Protein AF-A0A1Y6IZ62-F1 (afdb_monomer)

Radius of gyration: 23.97 Å; Cα contacts (8 Å, |Δi|>4): 20; chains: 1; bounding box: 51×18×66 Å

Mean predicted aligned error: 12.35 Å

Sequence (68 aa):
MHGFHDFHFGLFGGGYMFLFWILLIGVVVWWVVSIKRDPQMSALDLAKKRYANGEITKDELDEIKSHL

pLDDT: mean 78.98, std 14.39, range [49.28, 95.5]

Secondary structure (DSSP, 8-state):
---SSSHHHHIIIIIHHHHHHHHHHHHHHHHHHHHHT-HHHHHHHHHHHHHHTTSS-HHHHHHHHHT-

Structure (mmCIF, N/CA/C/O backbone):
data_AF-A0A1Y6IZ62-F1
#
_entry.id   AF-A0A1Y6IZ62-F1
#
loop_
_atom_site.group_PDB
_atom_site.id
_atom_site.type_symbol
_atom_site.label_atom_id
_atom_site.label_alt_id
_atom_site.label_comp_id
_atom_site.label_asym_id
_atom_site.label_entity_id
_atom_site.label_seq_id
_atom_site.pdbx_PDB_ins_code
_atom_site.Cartn_x
_atom_site.Cartn_y
_atom_site.Cartn_z
_atom_site.occupancy
_atom_site.B_iso_or_equiv
_atom_site.auth_seq_id
_atom_site.auth_comp_id
_atom_site.auth_asym_id
_atom_site.auth_atom_id
_atom_site.pdbx_PDB_model_num
ATOM 1 N N . MET A 1 1 ? 29.734 -5.620 -43.015 1.00 49.28 1 MET A N 1
ATOM 2 C CA . MET A 1 1 ? 29.490 -4.836 -41.789 1.00 49.28 1 MET A CA 1
ATOM 3 C C . MET A 1 1 ? 28.021 -5.002 -41.432 1.00 49.28 1 MET A C 1
ATOM 5 O O . MET A 1 1 ? 27.190 -4.312 -41.999 1.00 49.28 1 MET A O 1
ATOM 9 N N . HIS A 1 2 ? 27.685 -5.978 -40.591 1.00 54.94 2 HIS A N 1
ATOM 10 C CA . HIS A 1 2 ? 26.318 -6.187 -40.105 1.00 54.94 2 HIS A CA 1
ATOM 11 C C . HIS A 1 2 ? 26.372 -6.049 -38.585 1.00 54.94 2 HIS A C 1
ATOM 13 O O . HIS A 1 2 ? 26.915 -6.921 -37.922 1.00 54.94 2 HIS A O 1
ATOM 19 N N . GLY A 1 3 ? 25.929 -4.903 -38.066 1.00 57.44 3 GLY A N 1
ATOM 20 C CA . GLY A 1 3 ? 26.084 -4.543 -36.651 1.00 57.44 3 GLY A CA 1
ATOM 21 C C . GLY A 1 3 ? 24.926 -3.726 -36.082 1.00 57.44 3 GLY A C 1
ATOM 22 O O . GLY A 1 3 ? 25.114 -3.022 -35.101 1.00 57.44 3 GLY A O 1
ATOM 23 N N . PHE A 1 4 ? 23.742 -3.787 -36.699 1.00 59.25 4 PHE A N 1
ATOM 24 C CA . PHE A 1 4 ? 22.569 -3.025 -36.246 1.00 59.25 4 PHE A CA 1
ATOM 25 C C . PHE A 1 4 ? 21.250 -3.811 -36.299 1.00 59.25 4 PHE A C 1
ATOM 27 O O . PHE A 1 4 ? 20.186 -3.218 -36.177 1.00 59.25 4 PHE A O 1
ATOM 34 N N . HIS A 1 5 ? 21.291 -5.138 -36.463 1.00 52.78 5 HIS A N 1
ATOM 35 C CA . HIS A 1 5 ? 20.077 -5.966 -36.547 1.00 52.78 5 HIS A CA 1
ATOM 36 C C . HIS A 1 5 ? 19.834 -6.877 -35.332 1.00 52.78 5 HIS A C 1
ATOM 38 O O . HIS A 1 5 ? 18.798 -7.531 -35.277 1.00 52.78 5 HIS A O 1
ATOM 44 N N . ASP A 1 6 ? 20.710 -6.862 -34.322 1.00 54.88 6 ASP A N 1
ATOM 45 C CA . ASP A 1 6 ? 20.545 -7.689 -33.112 1.00 54.88 6 ASP A CA 1
ATOM 46 C C . ASP A 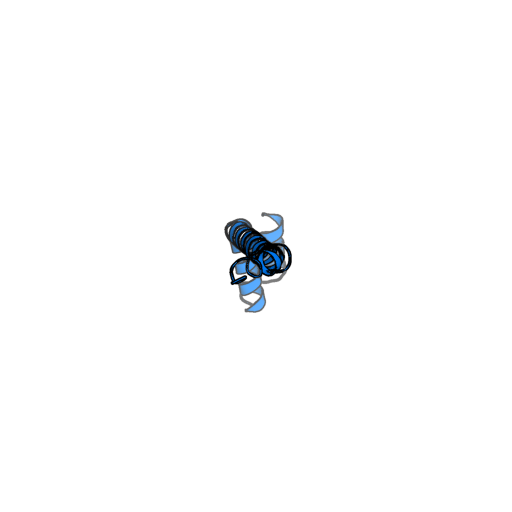1 6 ? 19.857 -6.948 -31.950 1.00 54.88 6 ASP A C 1
ATOM 48 O O . ASP A 1 6 ? 19.332 -7.570 -31.029 1.00 54.88 6 ASP A O 1
ATOM 52 N N . PHE A 1 7 ? 19.769 -5.613 -32.003 1.00 54.38 7 PHE A N 1
ATOM 53 C CA . PHE A 1 7 ? 19.106 -4.821 -30.955 1.00 54.38 7 PHE A CA 1
ATOM 54 C C . PHE A 1 7 ? 17.574 -4.881 -31.009 1.00 54.38 7 PHE A C 1
ATOM 56 O O . PHE A 1 7 ? 16.910 -4.585 -30.018 1.00 54.38 7 PHE A O 1
ATOM 63 N N . HIS A 1 8 ? 16.992 -5.294 -32.135 1.00 52.88 8 HIS A N 1
ATOM 64 C CA . HIS A 1 8 ? 15.537 -5.335 -32.290 1.00 52.88 8 HIS A CA 1
ATOM 65 C C . HIS A 1 8 ? 14.931 -6.666 -31.806 1.00 52.88 8 HIS A C 1
ATOM 67 O O . HIS A 1 8 ? 13.825 -6.669 -31.273 1.00 52.88 8 HIS A O 1
ATOM 73 N N . PHE A 1 9 ? 15.656 -7.788 -31.877 1.00 52.38 9 PHE A N 1
ATOM 74 C CA . PHE A 1 9 ? 15.116 -9.097 -31.473 1.00 52.38 9 PHE A CA 1
ATOM 75 C C . PHE A 1 9 ? 15.102 -9.341 -29.949 1.00 52.38 9 PHE A C 1
ATOM 77 O O . PHE A 1 9 ? 14.289 -10.126 -29.468 1.00 52.38 9 PHE A O 1
ATOM 84 N N . GLY A 1 10 ? 15.923 -8.629 -29.163 1.00 52.81 10 GLY A N 1
ATOM 85 C CA . GLY A 1 10 ? 15.859 -8.662 -27.689 1.00 52.81 10 GLY A CA 1
ATOM 86 C C . GLY A 1 10 ? 14.756 -7.774 -27.091 1.00 52.81 10 GLY A C 1
ATOM 87 O O . GLY A 1 10 ? 14.167 -8.097 -26.055 1.00 52.81 10 GLY A O 1
ATOM 88 N N . LEU A 1 11 ? 14.423 -6.676 -27.775 1.00 54.47 11 LEU A N 1
ATOM 89 C CA . LEU A 1 11 ? 13.393 -5.714 -27.366 1.00 54.47 11 LEU A CA 1
ATOM 90 C C . LEU A 1 11 ? 11.966 -6.219 -27.635 1.00 54.47 11 LEU A C 1
ATOM 92 O O . LEU A 1 11 ? 11.072 -5.960 -26.831 1.00 54.47 11 LEU A O 1
ATOM 96 N N . PHE A 1 12 ? 11.759 -6.986 -28.710 1.00 55.19 12 PHE A N 1
ATOM 97 C CA . PHE A 1 12 ? 10.432 -7.479 -29.105 1.00 55.19 12 PHE A CA 1
ATOM 98 C C . PHE A 1 12 ? 9.925 -8.698 -28.308 1.00 55.19 12 PHE A C 1
ATOM 100 O O . PHE A 1 12 ? 8.725 -8.951 -28.316 1.00 55.19 12 PHE A O 1
ATOM 107 N N . GLY A 1 13 ? 10.792 -9.422 -27.586 1.00 60.78 13 GLY A N 1
ATOM 108 C CA . GLY A 1 13 ? 10.396 -10.579 -26.762 1.00 60.78 13 GLY A CA 1
ATOM 109 C C . GLY A 1 13 ? 10.636 -10.408 -25.257 1.00 60.78 13 GLY A C 1
ATOM 110 O O . GLY A 1 13 ? 9.770 -10.737 -24.451 1.00 60.78 13 GLY A O 1
ATOM 111 N N . GLY A 1 14 ? 11.796 -9.870 -24.860 1.00 66.88 14 GLY A N 1
ATOM 112 C CA . GLY A 1 14 ? 12.177 -9.723 -23.447 1.00 66.88 14 GLY A CA 1
ATOM 113 C C . GLY A 1 14 ? 11.850 -8.352 -22.849 1.00 66.88 14 GLY A C 1
ATOM 114 O O . GLY A 1 14 ? 11.421 -8.260 -21.699 1.00 66.88 14 GLY A O 1
ATOM 115 N N . GLY A 1 15 ? 12.001 -7.282 -23.637 1.00 74.62 15 GLY A N 1
ATOM 116 C CA . GLY A 1 15 ? 11.725 -5.910 -23.191 1.00 74.62 15 GLY A CA 1
ATOM 117 C C . GLY A 1 15 ? 10.247 -5.668 -22.877 1.00 74.62 15 GLY A C 1
ATOM 118 O O . GLY A 1 15 ? 9.916 -5.117 -21.828 1.00 74.62 15 GLY A O 1
ATOM 119 N N . TYR A 1 16 ? 9.349 -6.155 -23.737 1.00 74.19 16 TYR A N 1
ATOM 120 C CA . TYR A 1 16 ? 7.900 -6.063 -23.522 1.00 74.19 16 TYR A CA 1
ATOM 121 C C . TYR A 1 16 ? 7.426 -6.790 -22.261 1.00 74.19 16 TYR A C 1
ATOM 123 O O . TYR A 1 16 ? 6.571 -6.269 -21.549 1.00 74.19 16 TYR A O 1
ATOM 131 N N . 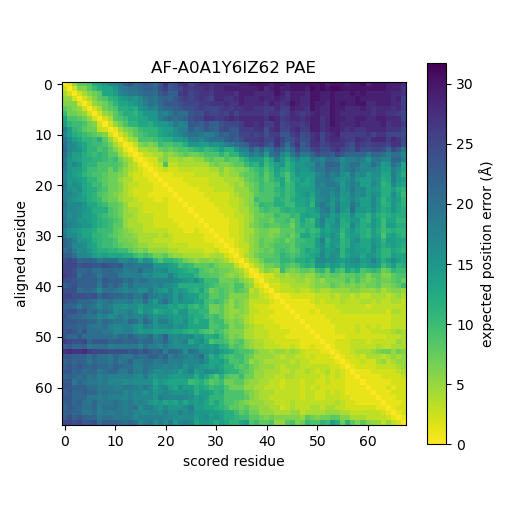MET A 1 17 ? 8.006 -7.953 -21.951 1.00 80.94 17 MET A N 1
ATOM 132 C CA . MET A 1 17 ? 7.700 -8.689 -20.723 1.00 80.94 17 MET A CA 1
ATOM 133 C C . MET A 1 17 ? 8.036 -7.837 -19.490 1.00 80.94 17 MET A C 1
ATOM 135 O O . MET A 1 17 ? 7.210 -7.689 -18.595 1.00 80.94 17 MET A O 1
ATOM 139 N N . PHE A 1 18 ? 9.214 -7.209 -19.460 1.00 81.62 18 PHE A N 1
ATOM 140 C CA . PHE A 1 18 ? 9.609 -6.327 -18.357 1.00 81.62 18 PHE A CA 1
ATOM 141 C C . PHE A 1 18 ? 8.723 -5.085 -18.235 1.00 81.62 18 PHE A C 1
ATOM 143 O O . PHE A 1 18 ? 8.306 -4.740 -17.131 1.00 81.62 18 PHE A O 1
ATOM 150 N N . LEU A 1 19 ? 8.400 -4.434 -19.354 1.00 85.94 19 LEU A N 1
ATOM 151 C CA . LEU A 1 19 ? 7.497 -3.280 -19.364 1.00 85.94 19 LEU A CA 1
ATOM 152 C C . LEU A 1 19 ? 6.102 -3.654 -18.851 1.00 85.94 19 LEU A C 1
ATOM 154 O O . LEU A 1 19 ? 5.524 -2.909 -18.062 1.00 85.94 19 LEU A O 1
ATOM 158 N N . PHE A 1 20 ? 5.594 -4.825 -19.240 1.00 86.56 20 PHE A N 1
ATOM 159 C CA . PHE A 1 20 ? 4.336 -5.362 -18.734 1.00 86.56 20 PHE A CA 1
ATOM 160 C C . PHE A 1 20 ? 4.377 -5.562 -17.215 1.00 86.56 20 PHE A C 1
ATOM 162 O O . PHE A 1 20 ? 3.472 -5.100 -16.526 1.00 86.56 20 PHE A O 1
ATOM 169 N N . TRP A 1 21 ? 5.437 -6.170 -16.671 1.00 91.75 21 TRP A N 1
ATOM 170 C CA . TRP A 1 21 ? 5.587 -6.344 -15.221 1.00 91.75 21 TRP A CA 1
ATOM 171 C C . TRP A 1 21 ? 5.695 -5.016 -14.470 1.00 91.75 21 TRP A C 1
ATOM 173 O O . TRP A 1 21 ? 5.058 -4.859 -13.432 1.00 91.75 21 TRP A O 1
ATOM 183 N N . ILE A 1 22 ? 6.449 -4.044 -14.990 1.00 93.19 22 ILE A N 1
ATOM 184 C CA . ILE A 1 22 ? 6.566 -2.713 -14.375 1.00 93.19 22 ILE A CA 1
ATOM 185 C C . ILE A 1 22 ? 5.204 -2.014 -14.346 1.00 93.19 22 ILE A C 1
ATOM 187 O O . ILE A 1 22 ? 4.807 -1.478 -13.311 1.00 93.19 22 ILE A O 1
ATOM 191 N N . LEU A 1 23 ? 4.466 -2.055 -15.457 1.00 94.19 23 LEU A N 1
ATOM 192 C CA . LEU A 1 23 ? 3.137 -1.460 -15.550 1.00 94.19 23 LEU A CA 1
ATOM 193 C C . LEU A 1 23 ? 2.139 -2.172 -14.625 1.00 94.19 23 LEU A C 1
ATOM 195 O O . LEU A 1 23 ? 1.407 -1.510 -13.893 1.00 94.19 23 LEU A O 1
ATOM 199 N N . LEU A 1 24 ? 2.158 -3.507 -14.592 1.00 94.50 24 LEU A N 1
ATOM 200 C CA . LEU A 1 24 ? 1.310 -4.319 -13.720 1.00 94.50 24 LEU A CA 1
ATOM 201 C C . LEU A 1 24 ? 1.580 -4.030 -12.237 1.00 94.50 24 LEU A C 1
ATOM 203 O O . LEU A 1 24 ? 0.639 -3.784 -11.484 1.00 94.50 24 LEU A O 1
ATOM 207 N N . ILE A 1 25 ? 2.849 -3.979 -11.821 1.00 95.50 25 ILE A N 1
ATOM 208 C CA . ILE A 1 25 ? 3.227 -3.606 -10.450 1.00 95.50 25 ILE A CA 1
ATOM 209 C C . ILE A 1 25 ? 2.768 -2.177 -10.141 1.00 95.50 25 ILE A C 1
ATOM 211 O O . ILE A 1 25 ? 2.205 -1.939 -9.073 1.00 95.50 25 ILE A O 1
ATOM 215 N N . GLY A 1 26 ? 2.946 -1.237 -11.072 1.00 95.50 26 GLY A N 1
ATOM 216 C CA . GLY A 1 26 ? 2.486 0.144 -10.915 1.00 95.50 26 GLY A CA 1
ATOM 217 C C . GLY A 1 26 ? 0.980 0.241 -10.654 1.00 95.50 26 GLY A C 1
ATOM 218 O O . GLY A 1 26 ? 0.563 0.929 -9.722 1.00 95.50 26 GLY A O 1
ATOM 219 N N . VAL A 1 27 ? 0.169 -0.503 -11.414 1.00 94.81 27 VAL A N 1
ATOM 220 C CA . VAL A 1 27 ? -1.290 -0.570 -11.228 1.00 94.81 27 VAL A CA 1
ATOM 221 C C . VAL A 1 27 ? -1.653 -1.176 -9.871 1.00 94.81 27 VAL A C 1
ATOM 223 O O . VAL A 1 27 ? -2.501 -0.625 -9.171 1.00 94.81 27 VAL A O 1
ATOM 226 N N . VAL A 1 28 ? -0.995 -2.266 -9.459 1.00 94.81 28 VAL A N 1
ATOM 227 C CA . VAL A 1 28 ? -1.237 -2.905 -8.151 1.00 94.81 28 VAL A CA 1
ATOM 228 C C . VAL A 1 28 ? -0.903 -1.955 -7.000 1.00 94.81 28 VAL A C 1
ATOM 230 O O . VAL A 1 28 ? -1.703 -1.802 -6.077 1.00 94.81 28 VAL A O 1
ATOM 233 N N . VAL A 1 29 ? 0.247 -1.277 -7.053 1.00 92.94 29 VAL A N 1
ATOM 234 C CA . VAL A 1 29 ? 0.650 -0.305 -6.025 1.00 92.94 29 VAL A CA 1
ATOM 235 C C . VAL A 1 29 ? -0.337 0.859 -5.966 1.00 92.94 29 VAL A C 1
ATOM 237 O O . VAL A 1 29 ? -0.779 1.224 -4.876 1.00 92.94 29 VAL A O 1
ATOM 240 N N . TRP A 1 30 ? -0.725 1.416 -7.118 1.00 91.62 30 TRP A N 1
ATOM 241 C CA . TRP A 1 30 ? -1.716 2.490 -7.183 1.00 91.62 30 TRP A CA 1
ATOM 242 C C . TRP A 1 30 ? -3.061 2.063 -6.589 1.00 91.62 30 TRP A C 1
ATOM 244 O O . TRP A 1 30 ? -3.620 2.795 -5.773 1.00 91.62 30 TRP A O 1
ATOM 254 N N . TRP A 1 31 ? -3.541 0.859 -6.913 1.00 87.94 31 TRP A N 1
ATOM 255 C CA . TRP A 1 31 ? -4.782 0.317 -6.362 1.00 87.94 31 TRP A CA 1
ATOM 256 C C . TRP A 1 31 ? -4.700 0.178 -4.836 1.00 87.94 31 TRP A C 1
ATOM 258 O O . TRP A 1 31 ? -5.555 0.705 -4.124 1.00 87.94 31 TRP A O 1
ATOM 268 N N . VAL A 1 32 ? -3.644 -0.441 -4.299 1.00 85.50 32 VAL A N 1
ATOM 269 C CA . VAL A 1 32 ? -3.478 -0.599 -2.843 1.00 85.50 32 VAL A CA 1
ATOM 270 C C . VAL A 1 32 ? -3.414 0.757 -2.134 1.00 85.50 32 VAL A C 1
ATOM 272 O O . VAL A 1 32 ? -4.045 0.936 -1.094 1.00 85.50 32 VAL A O 1
ATOM 275 N N . VAL A 1 33 ? -2.693 1.736 -2.685 1.00 82.38 33 VAL A N 1
ATOM 276 C CA . VAL A 1 33 ? -2.627 3.092 -2.112 1.00 82.38 33 VAL A CA 1
ATOM 277 C C . VAL A 1 33 ? -3.976 3.809 -2.214 1.00 82.38 33 VAL A C 1
ATOM 279 O O . VAL A 1 33 ? -4.344 4.537 -1.294 1.00 82.38 33 VAL A O 1
ATOM 282 N N . SER A 1 34 ? -4.735 3.584 -3.286 1.00 76.81 34 SER A N 1
ATOM 283 C CA . SER A 1 34 ? -6.079 4.138 -3.447 1.00 76.81 34 SER A CA 1
ATOM 284 C C . SER A 1 34 ? -7.071 3.539 -2.448 1.00 76.81 34 SER A C 1
ATOM 286 O O . SER A 1 34 ? -7.883 4.278 -1.906 1.00 76.81 34 SER A O 1
ATOM 288 N N . ILE A 1 35 ? -6.970 2.240 -2.143 1.00 70.06 35 ILE A N 1
ATOM 289 C CA . ILE A 1 35 ? -7.767 1.588 -1.090 1.00 70.06 35 ILE A CA 1
ATOM 290 C C . ILE A 1 35 ? -7.394 2.136 0.292 1.00 70.06 35 ILE A C 1
ATOM 292 O O . ILE A 1 35 ? -8.264 2.428 1.104 1.00 70.06 35 ILE A O 1
ATOM 296 N N . LYS A 1 36 ? -6.099 2.337 0.566 1.00 64.31 36 LYS A N 1
ATOM 297 C CA . LYS A 1 36 ? -5.633 2.876 1.858 1.00 64.31 36 LYS A CA 1
ATOM 298 C C . LYS A 1 36 ? -6.029 4.332 2.112 1.00 64.31 36 LYS A C 1
ATOM 300 O O . LYS A 1 36 ? -5.871 4.810 3.231 1.00 64.31 36 LYS A O 1
ATOM 305 N N . ARG A 1 37 ? -6.505 5.045 1.090 1.00 63.50 37 ARG A N 1
ATOM 306 C CA . ARG A 1 37 ? -7.063 6.394 1.229 1.00 63.50 37 ARG A CA 1
ATOM 307 C C . ARG A 1 37 ? -8.528 6.398 1.629 1.00 63.50 37 ARG A C 1
ATOM 309 O O . ARG A 1 37 ? -9.039 7.482 1.888 1.00 63.50 37 ARG A O 1
ATOM 316 N N . ASP A 1 38 ? -9.176 5.237 1.690 1.00 6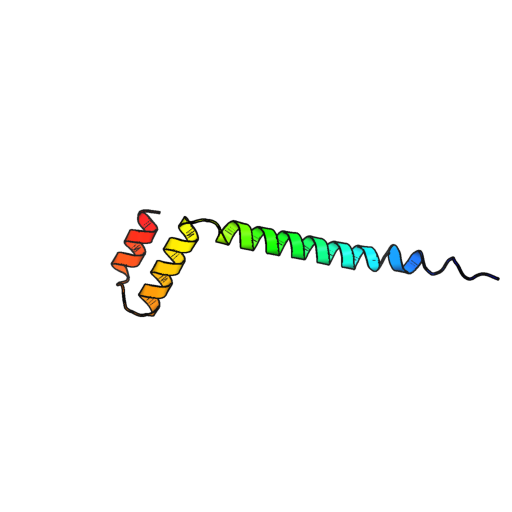6.69 38 ASP A N 1
ATOM 317 C CA . ASP A 1 38 ? -10.532 5.150 2.198 1.00 66.69 38 ASP A CA 1
ATOM 318 C C . ASP A 1 38 ? -10.528 5.479 3.705 1.00 66.69 38 ASP A C 1
ATOM 320 O O . ASP A 1 38 ? -9.952 4.722 4.502 1.00 66.69 38 ASP A O 1
ATOM 324 N N . PRO A 1 39 ? -11.124 6.613 4.124 1.00 66.88 39 PRO A N 1
ATOM 325 C CA . PRO A 1 39 ? -11.183 6.998 5.532 1.00 66.88 39 PRO A CA 1
ATOM 326 C C . PRO A 1 39 ? -11.834 5.907 6.387 1.00 66.88 39 PRO A C 1
ATOM 328 O O . PRO A 1 39 ? -11.484 5.752 7.558 1.00 66.88 39 PRO A O 1
ATOM 331 N N . GLN A 1 40 ? -12.729 5.117 5.782 1.00 70.12 40 GLN A N 1
ATOM 332 C CA . GLN A 1 40 ? -13.403 4.006 6.432 1.00 70.12 40 GLN A CA 1
ATOM 333 C C . GLN A 1 40 ? -12.442 2.870 6.804 1.00 70.12 40 GLN A C 1
ATOM 335 O O . GLN A 1 40 ? -12.426 2.426 7.955 1.00 70.12 40 GLN A O 1
ATOM 340 N N . MET A 1 41 ? -11.571 2.443 5.880 1.00 69.25 41 MET A N 1
ATOM 341 C CA . MET A 1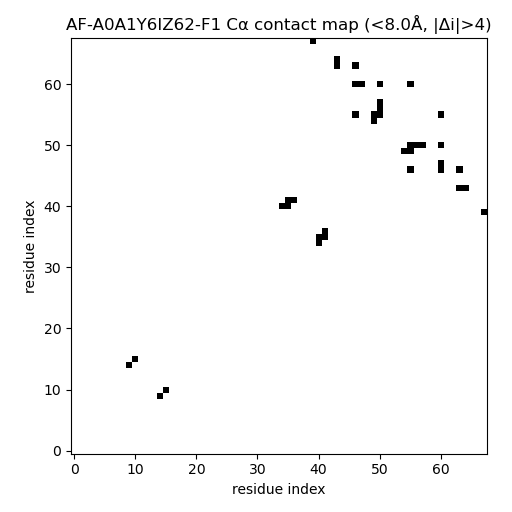 41 ? -10.554 1.429 6.191 1.00 69.25 41 MET A CA 1
ATOM 342 C C . MET A 1 41 ? -9.568 1.922 7.247 1.00 69.25 41 MET A C 1
ATOM 344 O O . MET A 1 41 ? -9.185 1.154 8.127 1.00 69.25 41 MET A O 1
ATOM 348 N N . SER A 1 42 ? -9.193 3.203 7.206 1.00 76.56 42 SER A N 1
ATOM 349 C CA . SER A 1 42 ? -8.290 3.777 8.206 1.00 76.56 42 SER A CA 1
ATOM 350 C C . SER A 1 42 ? -8.894 3.768 9.616 1.00 76.56 42 SER A C 1
ATOM 352 O O . SER A 1 42 ? -8.192 3.426 10.570 1.00 76.56 42 SER A O 1
ATOM 354 N N . ALA A 1 43 ? -10.188 4.082 9.756 1.00 83.25 43 ALA A N 1
ATOM 355 C CA . ALA A 1 43 ? -10.892 4.021 11.038 1.00 83.25 43 ALA A CA 1
ATOM 356 C C . ALA A 1 43 ? -10.956 2.585 11.591 1.00 83.25 43 ALA A C 1
ATOM 358 O O . ALA A 1 43 ? -10.692 2.353 12.773 1.00 83.25 43 ALA A O 1
ATOM 359 N N . LEU A 1 44 ? -11.232 1.612 10.721 1.00 84.94 44 LEU A N 1
ATOM 360 C CA . LEU A 1 44 ? -11.351 0.199 11.079 1.00 84.94 44 LEU A CA 1
ATOM 361 C C . LEU A 1 44 ? -9.987 -0.429 11.430 1.00 84.94 44 LEU A C 1
ATOM 363 O O . LEU A 1 44 ? -9.886 -1.209 12.380 1.00 84.94 44 LEU A O 1
ATOM 367 N N . ASP A 1 45 ? -8.919 -0.045 10.726 1.00 86.44 45 ASP A N 1
ATOM 368 C CA . ASP A 1 45 ? -7.541 -0.443 11.045 1.00 86.44 45 ASP A CA 1
ATOM 369 C C . ASP A 1 45 ? -7.061 0.161 12.371 1.00 86.44 45 ASP A C 1
ATOM 371 O O . ASP A 1 45 ? -6.403 -0.519 13.164 1.00 86.44 45 ASP A O 1
ATOM 375 N N . LEU A 1 46 ? -7.423 1.417 12.656 1.00 87.50 46 LEU A N 1
ATOM 376 C CA . LEU A 1 46 ? -7.132 2.048 13.941 1.00 87.50 46 LEU A CA 1
ATOM 377 C C . LEU A 1 46 ? -7.867 1.338 15.086 1.00 87.50 46 LEU A C 1
ATOM 379 O O . LEU A 1 46 ? -7.248 1.047 16.110 1.00 87.50 46 LEU A O 1
ATOM 383 N N . ALA A 1 47 ? -9.148 1.007 14.900 1.00 89.00 47 ALA A N 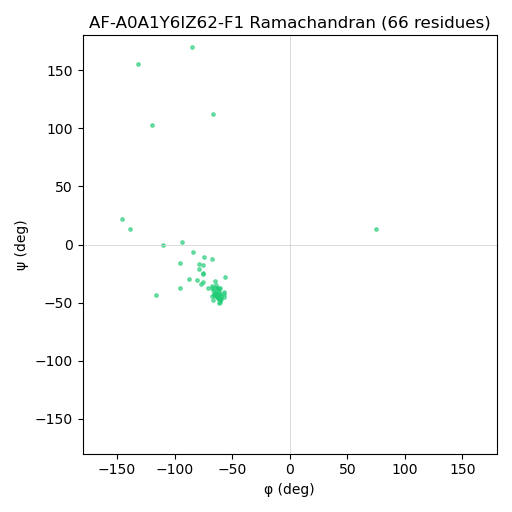1
ATOM 384 C CA . ALA A 1 47 ? -9.928 0.245 15.872 1.00 89.00 47 ALA A CA 1
ATOM 385 C C . ALA A 1 47 ? -9.309 -1.142 16.124 1.00 89.00 47 ALA A C 1
ATOM 387 O O . ALA A 1 47 ? -9.046 -1.501 17.271 1.00 89.00 47 ALA A O 1
ATOM 388 N N . LYS A 1 48 ? -8.952 -1.895 15.071 1.00 89.06 48 LYS A N 1
ATOM 389 C CA . LYS A 1 48 ? -8.243 -3.183 15.216 1.00 89.06 48 LYS A CA 1
ATOM 390 C C . LYS A 1 48 ? -6.925 -3.050 15.974 1.00 89.06 48 LYS A C 1
ATOM 392 O O . LYS A 1 48 ? -6.603 -3.912 16.788 1.00 89.06 48 LYS A O 1
ATOM 397 N N . LYS A 1 49 ? -6.156 -1.990 15.712 1.00 91.62 49 LYS A N 1
ATOM 398 C CA . LYS A 1 49 ? -4.883 -1.745 16.399 1.00 91.62 49 LYS A CA 1
ATOM 399 C C . LYS A 1 49 ? -5.090 -1.515 17.898 1.00 91.62 49 LYS A C 1
ATOM 401 O O . LYS A 1 49 ? -4.366 -2.095 18.699 1.00 91.62 49 LYS A O 1
ATOM 406 N N . ARG A 1 50 ? -6.106 -0.734 18.275 1.00 90.81 50 ARG A N 1
ATOM 407 C CA . ARG A 1 50 ? -6.478 -0.514 19.683 1.00 90.81 50 ARG A CA 1
ATOM 408 C C . ARG A 1 50 ? -6.973 -1.791 20.355 1.00 90.81 50 ARG A C 1
ATOM 410 O O . ARG A 1 50 ? -6.611 -2.051 21.496 1.00 90.81 50 ARG A O 1
ATOM 417 N N . TYR A 1 51 ? -7.719 -2.626 19.632 1.00 92.25 51 TYR A N 1
ATOM 418 C CA . TYR A 1 51 ? -8.152 -3.931 20.130 1.00 92.25 51 TYR A CA 1
ATOM 419 C C . TYR A 1 51 ? -6.955 -4.852 20.421 1.00 92.25 51 TYR A C 1
ATOM 421 O O . TYR A 1 51 ? -6.892 -5.471 21.478 1.00 92.25 51 TYR A O 1
ATOM 429 N N . ALA A 1 52 ? -5.963 -4.892 19.524 1.00 92.44 52 ALA A N 1
ATOM 430 C CA . ALA A 1 52 ? -4.730 -5.656 19.734 1.00 92.44 52 ALA A CA 1
ATOM 431 C C . ALA A 1 52 ? -3.889 -5.131 20.912 1.00 92.44 52 ALA A C 1
ATOM 433 O O . ALA A 1 52 ? -3.236 -5.917 21.594 1.00 92.44 52 ALA A O 1
ATOM 434 N N . ASN A 1 53 ? -3.933 -3.821 21.171 1.00 92.12 53 ASN A N 1
ATOM 435 C CA . ASN A 1 53 ? -3.329 -3.211 22.357 1.00 92.12 53 ASN A CA 1
ATOM 436 C C . ASN A 1 53 ? -4.128 -3.475 23.650 1.00 92.12 53 ASN A C 1
ATOM 438 O O . ASN A 1 53 ? -3.633 -3.176 24.733 1.00 92.12 53 ASN A O 1
ATOM 442 N N . GLY A 1 54 ? -5.354 -4.004 23.554 1.00 90.94 54 GLY A N 1
ATOM 443 C CA . GLY A 1 54 ? -6.267 -4.179 24.687 1.00 90.94 54 GLY A CA 1
ATOM 444 C C . GLY A 1 54 ? -6.921 -2.881 25.176 1.00 90.94 54 GLY A C 1
ATOM 445 O O . GLY A 1 54 ? -7.487 -2.867 26.263 1.00 90.94 54 GLY A O 1
ATOM 446 N N . GLU A 1 55 ? -6.844 -1.797 24.397 1.00 90.75 55 GLU A N 1
ATOM 447 C CA . GLU A 1 55 ? -7.450 -0.497 24.726 1.00 90.75 55 GLU A CA 1
ATOM 448 C C . GLU A 1 55 ? -8.973 -0.487 24.524 1.00 90.75 55 GLU A C 1
ATOM 450 O O . GLU A 1 55 ? -9.655 0.323 25.143 1.00 90.75 55 GLU A O 1
ATOM 455 N N . ILE A 1 56 ? -9.496 -1.362 23.657 1.00 90.44 56 ILE A N 1
ATOM 456 C CA . ILE A 1 56 ? -10.934 -1.525 23.394 1.00 90.44 56 ILE A CA 1
ATOM 457 C C . ILE A 1 56 ? -11.324 -3.003 23.432 1.00 90.44 56 ILE A C 1
ATOM 459 O O . ILE A 1 56 ? -10.498 -3.889 23.185 1.00 90.44 56 ILE A O 1
ATOM 463 N N . THR A 1 57 ? -12.593 -3.274 23.711 1.00 90.62 57 THR A N 1
ATOM 464 C CA . THR A 1 57 ? -13.136 -4.639 23.775 1.00 90.62 57 THR A CA 1
ATOM 465 C C . THR A 1 57 ? -13.558 -5.162 22.394 1.00 90.62 57 THR A C 1
ATOM 467 O O . THR A 1 57 ? -13.581 -4.424 21.407 1.00 90.62 57 THR A O 1
ATOM 470 N N . LYS A 1 58 ? -13.880 -6.463 22.290 1.00 89.69 58 LYS A N 1
ATOM 471 C CA . LYS A 1 58 ? -14.426 -7.033 21.041 1.00 89.69 58 LYS A CA 1
ATOM 472 C C . LYS A 1 58 ? -15.746 -6.377 20.643 1.00 89.69 58 LYS A C 1
ATOM 474 O O . LYS A 1 58 ? -15.961 -6.170 19.454 1.00 89.69 58 LYS A O 1
ATOM 479 N N . ASP A 1 59 ? -16.579 -6.060 21.627 1.00 90.56 59 ASP A N 1
ATOM 480 C CA . ASP A 1 59 ? -17.918 -5.523 21.400 1.00 90.56 59 ASP A CA 1
ATOM 481 C C . ASP A 1 59 ? -17.833 -4.119 20.787 1.00 90.56 59 ASP A C 1
ATOM 483 O O . ASP A 1 59 ? -18.456 -3.865 19.761 1.00 90.56 59 ASP A O 1
ATOM 487 N N . GLU A 1 60 ? -16.953 -3.256 21.310 1.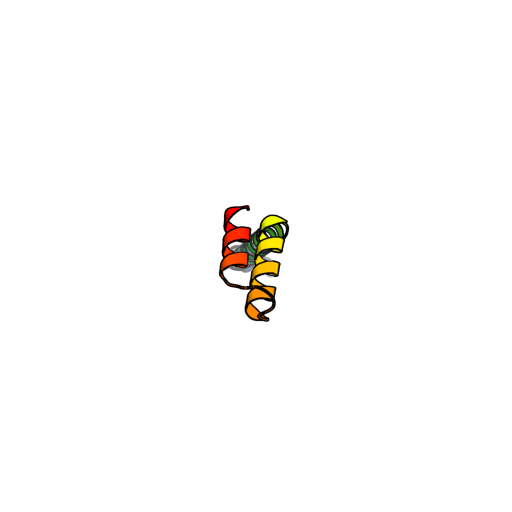00 87.56 60 GLU A N 1
ATOM 488 C CA . GLU A 1 60 ? -16.688 -1.926 20.735 1.00 87.56 60 GLU A CA 1
ATOM 489 C C . GLU A 1 60 ? -16.114 -2.007 19.311 1.00 87.56 60 GLU A C 1
ATOM 491 O O . GLU A 1 60 ? -16.456 -1.201 18.446 1.00 87.56 60 GLU A O 1
ATOM 496 N N . LEU A 1 61 ? -15.245 -2.986 19.030 1.00 91.56 61 LEU A N 1
ATOM 497 C CA . LEU A 1 61 ? -14.709 -3.189 17.682 1.00 91.56 61 LEU A CA 1
ATOM 498 C C . LEU A 1 61 ? -15.806 -3.589 16.684 1.00 91.56 61 LEU A C 1
ATOM 500 O O . LEU A 1 61 ? -15.792 -3.123 15.542 1.00 91.56 61 LEU A O 1
ATOM 504 N N . ASP A 1 62 ? -16.712 -4.482 17.080 1.00 89.3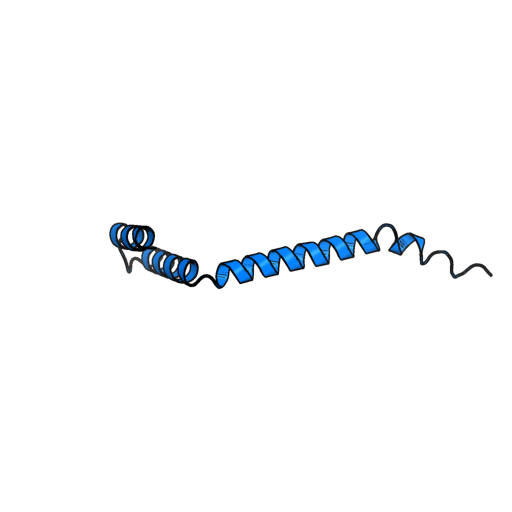1 62 ASP A N 1
ATOM 505 C CA . ASP A 1 62 ? -17.790 -4.948 16.208 1.00 89.31 62 ASP A CA 1
ATOM 506 C C . ASP A 1 62 ? -18.898 -3.897 16.050 1.00 89.31 62 ASP A C 1
ATOM 508 O O . ASP A 1 62 ? -19.432 -3.760 14.950 1.00 89.31 62 ASP A O 1
ATOM 512 N N . GLU A 1 63 ? -19.160 -3.073 17.068 1.00 89.56 63 GLU A N 1
ATOM 513 C CA . GLU A 1 63 ? -20.035 -1.904 16.949 1.00 89.56 63 GLU A CA 1
ATOM 514 C C . GLU A 1 63 ? -19.481 -0.919 15.908 1.00 89.56 63 GLU A C 1
ATOM 516 O O . GLU A 1 63 ? -20.175 -0.579 14.949 1.00 89.56 63 GLU A O 1
ATOM 521 N N . ILE A 1 64 ? -18.191 -0.567 15.994 1.00 86.06 64 ILE A N 1
ATOM 522 C CA . ILE A 1 64 ? -17.529 0.299 15.004 1.00 86.06 64 ILE A CA 1
ATOM 523 C C . ILE A 1 64 ? -17.630 -0.292 13.593 1.00 86.06 64 ILE A C 1
ATOM 525 O O . ILE A 1 64 ? -17.926 0.443 12.659 1.00 86.06 64 ILE A O 1
ATOM 529 N N . LYS A 1 65 ? -17.427 -1.605 13.417 1.00 84.81 65 LYS A N 1
ATOM 530 C CA . LYS A 1 65 ? -17.606 -2.253 12.103 1.00 84.81 65 LYS A CA 1
ATOM 531 C C . LYS A 1 65 ? -19.047 -2.211 11.600 1.00 84.81 65 LYS A C 1
ATOM 533 O O . LYS A 1 65 ? -19.240 -2.179 10.394 1.00 84.81 65 LYS A O 1
ATOM 538 N N . SER A 1 66 ? -20.033 -2.298 12.492 1.00 85.50 66 SER A N 1
ATOM 539 C CA . SER A 1 66 ? -21.455 -2.326 12.125 1.00 85.5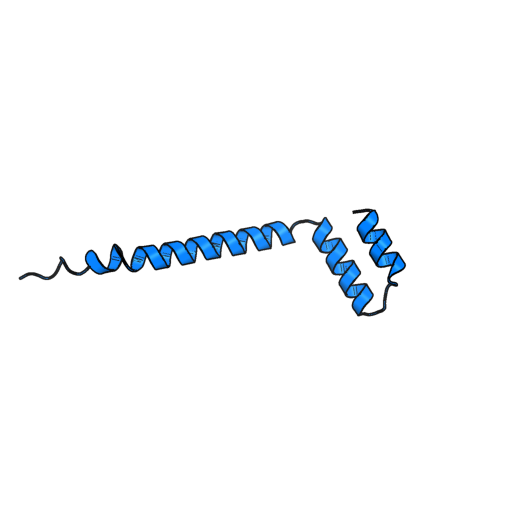0 66 SER A CA 1
ATOM 540 C C . SER A 1 66 ? -22.003 -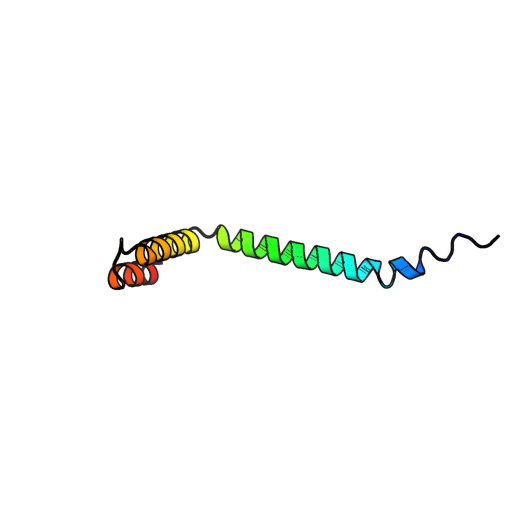0.957 11.719 1.00 85.50 66 SER A C 1
ATOM 542 O O . SER A 1 66 ? -22.970 -0.882 10.965 1.00 85.50 66 SER A O 1
ATOM 544 N N . HIS A 1 67 ? -21.377 0.117 12.206 1.00 80.00 67 HIS A N 1
ATOM 545 C CA . HIS A 1 67 ? -21.760 1.504 11.939 1.00 80.00 67 HIS A CA 1
ATOM 546 C C . HIS A 1 67 ? -21.015 2.140 10.752 1.00 80.00 67 HIS A C 1
ATOM 548 O O . HIS A 1 67 ? -21.214 3.326 10.477 1.00 80.00 67 HIS A O 1
ATOM 554 N N . LEU A 1 68 ? -20.154 1.374 10.079 1.00 72.56 68 LEU A N 1
ATOM 555 C CA . LEU A 1 68 ? -19.280 1.800 8.984 1.00 72.56 68 LEU A CA 1
ATOM 556 C C . LEU A 1 68 ? -19.847 1.387 7.621 1.00 72.56 68 LEU A C 1
ATOM 558 O O . LEU A 1 68 ? -19.801 2.239 6.702 1.00 72.56 68 LEU A O 1
#

Solvent-accessible surface area (backbone atoms only — not comparable to full-atom values): 4057 Å² total; per-residue (Å²): 141,90,87,78,74,69,70,59,66,52,46,74,62,56,44,51,53,52,52,50,50,54,50,52,50,50,51,53,52,50,50,55,54,56,55,67,64,36,67,67,58,50,53,53,53,52,45,52,51,35,39,76,73,63,78,44,53,73,66,60,48,51,51,56,62,73,78,106

Nearest PDB structures (foldseek):
  6o35-assembly1_A  TM=6.440E-01  e=7.225E+00  synthetic construct
  6o35-assembly1_B-2  TM=6.548E-01  e=8.364E+00  synthetic construct

Foldseek 3Di:
DDDPPPVVVCCVPPVVVVVVVVVVVVVVVVVVVVVVPPVLVVQLVVLVVCVVVVVDDPVVSVVSVVVD

Organism: NCBI:txid474394